Protein AF-A0A0R0D7P2-F1 (afdb_monomer_lite)

Sequence (93 aa):
MNELVAPFILALTAFPALGIAFWVGREGSPLSRNQAVHWALIALCLFCGAAGLYWAGSISTRVYAVVGVLFVAVNALAASMLLRLHRAHRMRK

Foldseek 3Di:
DPLLPVLVVLLVVLVVLQVQLVVLCVVVDPVSPVVSVLSVQLSVLSNQLSVQSVVCRPPVVSNVVSVVVSVVSNVVSVVVVVVVVVVVVVVVD

pLDDT: mean 81.0, std 6.69, range [50.53, 89.06]

Radius of gyration: 15.9 Å; chains: 1; bounding box: 40×22×42 Å

Organism: NCBI:txid336566

Secondary structure (DSSP, 8-state):
--TTHHHHHHHHHHHHHHHHHHHHHTT--HHHHHHHHHHHHHHHHHHHHHHHHHHHTT-HHHHHHHHHHHHHHHHHHHHHHHHHHHHHHHTT-

Structure (mmCIF, N/CA/C/O backbone):
data_AF-A0A0R0D7P2-F1
#
_entry.id   AF-A0A0R0D7P2-F1
#
loop_
_atom_site.group_PDB
_atom_site.id
_atom_site.type_symbol
_atom_site.label_atom_id
_atom_site.label_alt_id
_atom_site.label_comp_id
_atom_site.label_asym_id
_atom_site.label_entity_id
_atom_site.label_seq_id
_atom_site.pdbx_PDB_ins_code
_atom_site.Cartn_x
_atom_site.Cartn_y
_atom_site.Cartn_z
_atom_site.occupancy
_atom_site.B_iso_or_equiv
_atom_site.auth_seq_id
_atom_site.auth_comp_id
_atom_site.auth_asym_id
_atom_site.auth_atom_id
_atom_site.pdbx_PDB_model_num
ATOM 1 N N . MET A 1 1 ? 5.256 5.502 -22.521 1.00 53.34 1 MET A N 1
ATOM 2 C CA . MET A 1 1 ? 4.969 6.199 -21.244 1.00 53.34 1 MET A CA 1
ATOM 3 C C . MET A 1 1 ? 6.074 5.821 -20.274 1.00 53.34 1 MET A C 1
ATOM 5 O O . MET A 1 1 ? 6.373 4.638 -20.218 1.00 53.34 1 MET A O 1
ATOM 9 N N . ASN A 1 2 ? 6.720 6.783 -19.604 1.00 70.12 2 ASN A N 1
ATOM 10 C CA . ASN A 1 2 ? 7.861 6.528 -18.709 1.00 70.12 2 ASN A CA 1
ATOM 11 C C . ASN A 1 2 ? 7.572 5.345 -17.771 1.00 70.12 2 ASN A C 1
ATOM 13 O O . ASN A 1 2 ? 6.596 5.392 -17.026 1.00 70.12 2 ASN A O 1
ATOM 17 N N . GLU A 1 3 ? 8.436 4.327 -17.773 1.00 71.31 3 GLU A N 1
ATOM 18 C CA . GLU A 1 3 ? 8.307 3.104 -16.953 1.00 71.31 3 GLU A CA 1
ATOM 19 C C . GLU A 1 3 ? 8.217 3.402 -15.444 1.00 71.31 3 GLU A C 1
ATOM 21 O O . GLU A 1 3 ? 7.735 2.595 -14.658 1.00 71.31 3 GLU A O 1
ATOM 26 N N . LEU A 1 4 ? 8.609 4.614 -15.052 1.00 79.62 4 LEU A N 1
ATOM 27 C CA . LEU A 1 4 ? 8.566 5.135 -13.691 1.00 79.62 4 LEU A CA 1
ATOM 28 C C . LEU A 1 4 ? 7.204 5.723 -13.294 1.00 79.62 4 LEU A C 1
ATOM 30 O O . LEU A 1 4 ? 6.898 5.798 -12.109 1.00 79.62 4 LEU A O 1
ATOM 34 N N . VAL A 1 5 ? 6.369 6.128 -14.254 1.00 84.69 5 VAL A N 1
ATOM 35 C CA . VAL A 1 5 ? 5.103 6.828 -13.971 1.00 84.69 5 VAL A CA 1
ATOM 36 C C . VAL A 1 5 ? 4.099 5.901 -13.291 1.00 84.69 5 VAL A C 1
ATOM 38 O O . VAL A 1 5 ? 3.470 6.299 -12.316 1.00 84.69 5 VAL A O 1
ATOM 41 N N . ALA A 1 6 ? 3.973 4.656 -13.754 1.00 82.50 6 ALA A N 1
ATOM 42 C CA . ALA A 1 6 ? 3.042 3.693 -13.168 1.00 82.50 6 ALA A CA 1
ATOM 43 C C . ALA A 1 6 ? 3.388 3.316 -11.706 1.00 82.50 6 ALA A C 1
ATOM 45 O O . ALA A 1 6 ? 2.504 3.445 -10.855 1.00 82.50 6 ALA A O 1
ATOM 46 N N . PRO A 1 7 ? 4.638 2.931 -11.364 1.00 82.31 7 PRO A N 1
ATOM 47 C CA . PRO A 1 7 ? 5.028 2.718 -9.971 1.00 82.31 7 PRO A CA 1
ATOM 48 C C . PRO A 1 7 ? 4.828 3.965 -9.102 1.00 82.31 7 PRO A C 1
ATOM 50 O O . PRO A 1 7 ? 4.384 3.853 -7.962 1.00 82.31 7 PRO A O 1
ATOM 53 N N . PHE A 1 8 ? 5.118 5.157 -9.636 1.00 83.31 8 PHE A N 1
ATOM 54 C CA . PHE A 1 8 ? 5.011 6.405 -8.881 1.00 83.31 8 PHE A CA 1
ATOM 55 C C . PHE A 1 8 ? 3.559 6.776 -8.570 1.00 83.31 8 PHE A C 1
ATOM 57 O O . PHE A 1 8 ? 3.238 7.104 -7.431 1.00 83.31 8 PHE A O 1
ATOM 64 N N . ILE A 1 9 ? 2.659 6.658 -9.551 1.00 87.12 9 ILE A N 1
ATOM 65 C CA . ILE A 1 9 ? 1.220 6.854 -9.337 1.00 87.12 9 ILE A CA 1
ATOM 66 C C . ILE A 1 9 ? 0.704 5.857 -8.294 1.00 87.12 9 ILE A C 1
ATOM 68 O O . ILE A 1 9 ? -0.026 6.252 -7.388 1.00 87.12 9 ILE A O 1
ATOM 72 N N . LEU A 1 10 ? 1.114 4.588 -8.377 1.00 84.12 10 LEU A N 1
ATOM 73 C CA . LEU A 1 10 ? 0.705 3.558 -7.421 1.00 84.12 10 LEU A CA 1
ATOM 74 C C . LEU A 1 10 ? 1.218 3.837 -5.996 1.00 84.12 10 LEU A C 1
ATOM 76 O O . LEU A 1 10 ? 0.514 3.593 -5.021 1.00 84.12 10 LEU A O 1
ATOM 80 N N . ALA A 1 11 ? 2.427 4.380 -5.860 1.00 83.75 11 ALA A N 1
ATOM 81 C CA . ALA A 1 11 ? 2.943 4.814 -4.567 1.00 83.7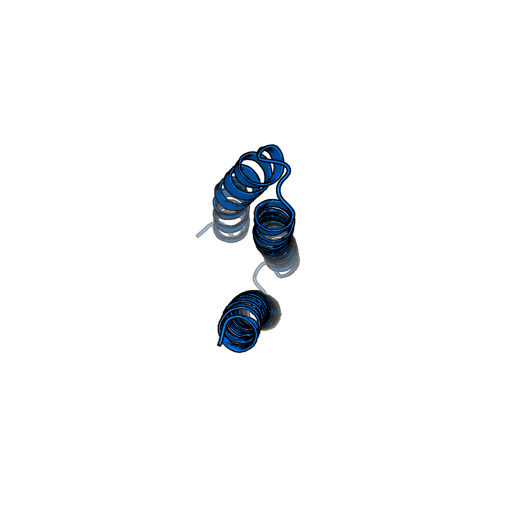5 11 ALA A CA 1
ATOM 82 C C . ALA A 1 11 ? 2.158 6.019 -4.023 1.00 83.75 11 ALA A C 1
ATOM 84 O O . ALA A 1 11 ? 1.819 6.047 -2.842 1.00 83.75 11 ALA A O 1
ATOM 85 N N . LEU A 1 12 ? 1.813 6.990 -4.876 1.00 86.19 12 LEU A N 1
ATOM 86 C CA . LEU A 1 12 ? 1.017 8.155 -4.480 1.00 86.19 12 LEU A CA 1
ATOM 87 C C . LEU A 1 12 ? -0.388 7.767 -4.001 1.00 86.19 12 LEU A C 1
ATOM 89 O O . LEU A 1 12 ? -0.876 8.339 -3.028 1.00 86.19 12 LEU A O 1
ATOM 93 N N . THR A 1 13 ? -1.021 6.761 -4.608 1.00 85.19 13 THR A N 1
ATOM 94 C CA . THR A 1 13 ? -2.332 6.267 -4.152 1.00 85.19 13 THR A CA 1
ATOM 95 C C . THR A 1 13 ? -2.274 5.526 -2.813 1.00 85.19 13 THR A C 1
ATOM 97 O O . THR A 1 13 ? -3.304 5.397 -2.150 1.00 85.19 13 THR A O 1
ATOM 100 N N . ALA A 1 14 ? -1.089 5.105 -2.354 1.00 80.88 14 ALA A N 1
ATOM 101 C CA . ALA A 1 14 ? -0.904 4.509 -1.031 1.00 80.88 14 ALA A CA 1
ATOM 102 C C . ALA A 1 14 ? -0.949 5.541 0.115 1.00 80.88 14 ALA A C 1
ATOM 104 O O . ALA A 1 14 ? -1.309 5.196 1.243 1.00 80.88 14 ALA A O 1
ATOM 105 N N . PHE A 1 15 ? -0.627 6.813 -0.149 1.00 83.38 15 PHE A N 1
ATOM 106 C CA . PHE A 1 15 ? -0.602 7.867 0.878 1.00 83.38 15 PHE A CA 1
ATOM 107 C C . PHE A 1 15 ? -1.972 8.154 1.512 1.00 83.38 15 PHE A C 1
ATOM 109 O O . PHE A 1 15 ? -2.040 8.212 2.742 1.00 83.38 15 PHE A O 1
ATOM 116 N N . PRO A 1 16 ? -3.078 8.283 0.752 1.00 81.56 16 PRO A N 1
ATOM 117 C CA . PRO A 1 16 ? -4.414 8.398 1.334 1.00 81.56 16 PRO A CA 1
ATOM 118 C C . PRO A 1 16 ? -4.755 7.239 2.275 1.00 81.56 16 PRO A C 1
ATOM 120 O O . PRO A 1 16 ? -5.318 7.465 3.345 1.00 81.56 16 PRO A O 1
ATOM 123 N N . ALA A 1 17 ? -4.361 6.008 1.925 1.00 81.75 17 ALA A N 1
ATOM 124 C CA . ALA A 1 17 ? -4.584 4.842 2.776 1.00 81.75 17 ALA A CA 1
ATOM 125 C C . ALA A 1 17 ? -3.816 4.947 4.108 1.00 81.75 17 ALA A C 1
ATOM 127 O O . ALA A 1 17 ? -4.388 4.662 5.160 1.00 81.75 17 ALA A O 1
ATOM 128 N N . LEU A 1 18 ? -2.568 5.439 4.099 1.00 78.88 18 LEU A N 1
ATOM 129 C CA . LEU A 1 18 ? -1.830 5.754 5.332 1.00 78.88 18 LEU A CA 1
ATOM 130 C C . LEU A 1 18 ? -2.493 6.868 6.146 1.00 78.88 18 LEU A C 1
ATOM 132 O O . LEU A 1 18 ? -2.566 6.768 7.370 1.00 78.88 18 LEU A O 1
ATOM 136 N N . GLY A 1 19 ? -2.981 7.916 5.482 1.00 83.00 19 GLY A N 1
ATOM 137 C CA . GLY A 1 19 ? -3.675 9.021 6.138 1.00 83.00 19 GLY A CA 1
ATOM 138 C C . GLY A 1 19 ? -4.904 8.538 6.908 1.00 83.00 19 GLY A C 1
ATOM 139 O O . GLY A 1 19 ? -5.067 8.864 8.084 1.00 83.00 19 GLY A O 1
ATOM 140 N N . ILE A 1 20 ? -5.719 7.684 6.281 1.00 80.69 20 ILE A N 1
ATOM 141 C CA . ILE A 1 20 ? -6.895 7.086 6.922 1.00 80.69 20 ILE A CA 1
ATOM 142 C C . ILE A 1 20 ? -6.471 6.140 8.054 1.00 80.69 20 ILE A C 1
ATOM 144 O O . ILE A 1 20 ? -7.063 6.184 9.131 1.00 80.69 20 ILE A O 1
ATOM 148 N N . ALA A 1 21 ? -5.420 5.334 7.862 1.00 81.19 21 ALA A N 1
ATOM 149 C CA . ALA A 1 21 ? -4.886 4.468 8.915 1.00 81.19 21 ALA A CA 1
ATOM 150 C C . ALA A 1 21 ? -4.479 5.265 10.163 1.00 81.19 21 ALA A C 1
ATOM 152 O O . ALA A 1 21 ? -4.857 4.912 11.281 1.00 81.19 21 ALA A O 1
ATOM 153 N N . PHE A 1 22 ? -3.734 6.356 9.968 1.00 82.12 22 PHE A N 1
ATOM 154 C CA . PHE A 1 22 ? -3.289 7.225 11.049 1.00 82.12 22 PHE A CA 1
ATOM 155 C C . PHE A 1 22 ? -4.467 7.911 11.734 1.00 82.12 22 PHE A C 1
ATOM 157 O O . PHE A 1 22 ? -4.541 7.904 12.958 1.00 82.12 22 PHE A O 1
ATOM 164 N N . TRP A 1 23 ? -5.406 8.464 10.964 1.00 81.81 23 TRP A N 1
ATOM 165 C CA . TRP A 1 23 ? -6.571 9.153 11.512 1.00 81.81 23 TRP A CA 1
ATOM 166 C C . TRP A 1 23 ? -7.435 8.222 12.367 1.00 81.81 23 TRP A C 1
ATOM 168 O O . TRP A 1 23 ? -7.681 8.502 13.537 1.00 81.81 23 TRP A O 1
ATOM 178 N N . VAL A 1 24 ? -7.816 7.067 11.817 1.00 81.81 24 VAL A N 1
ATOM 179 C CA . VAL A 1 24 ? -8.672 6.085 12.497 1.00 81.81 24 VAL A CA 1
ATOM 180 C C . VAL A 1 24 ? -7.954 5.454 13.698 1.00 81.81 24 VAL A C 1
ATOM 182 O O . VAL A 1 24 ? -8.564 5.185 14.732 1.00 81.81 24 VAL A O 1
ATOM 185 N N . GLY A 1 25 ? -6.634 5.268 13.622 1.00 76.75 25 GLY A N 1
ATOM 186 C CA . GLY A 1 25 ? -5.842 4.731 14.730 1.00 76.75 25 GLY A CA 1
ATOM 187 C C . GLY A 1 25 ? -5.815 5.630 15.972 1.00 76.75 25 GLY A C 1
ATOM 188 O O . GLY A 1 25 ? -5.657 5.121 17.082 1.00 76.75 25 GLY A O 1
ATOM 189 N N . ARG A 1 26 ? -6.013 6.947 15.813 1.00 82.75 26 ARG A N 1
ATOM 190 C CA . ARG A 1 26 ? -5.983 7.924 16.918 1.00 82.75 26 ARG A CA 1
ATOM 191 C C . ARG A 1 26 ? -7.201 7.856 17.836 1.00 82.75 26 ARG A C 1
ATOM 193 O O . ARG A 1 26 ? -7.111 8.314 18.968 1.00 82.75 26 ARG A O 1
ATOM 200 N N . GLU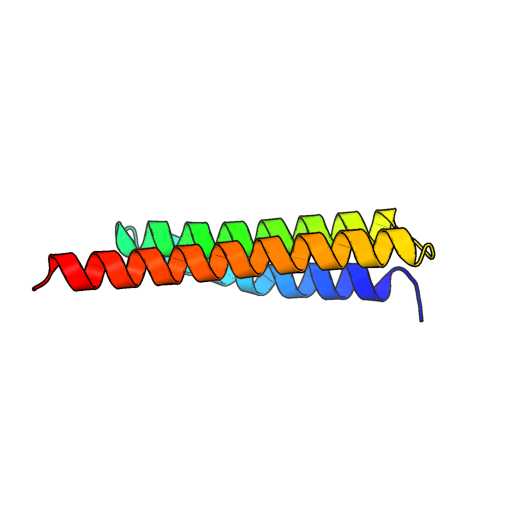 A 1 27 ? -8.309 7.267 17.389 1.00 78.44 27 GLU A N 1
ATOM 201 C CA . GLU A 1 27 ? -9.553 7.177 18.170 1.00 78.44 27 GLU A CA 1
ATOM 202 C C . GLU A 1 27 ? -9.475 6.174 19.339 1.00 78.44 27 GLU A C 1
ATOM 204 O O . GLU A 1 27 ? -10.364 6.141 20.184 1.00 78.44 27 GLU A O 1
ATOM 209 N N . GLY A 1 28 ? -8.431 5.335 19.409 1.00 72.00 28 GLY A N 1
ATOM 210 C CA . GLY A 1 28 ? -8.120 4.494 20.578 1.00 72.00 28 GLY A CA 1
ATOM 211 C C . GLY A 1 28 ? -9.086 3.336 20.879 1.00 72.00 28 GLY A C 1
ATOM 212 O O . GLY A 1 28 ? -8.776 2.488 21.715 1.00 72.00 28 GLY A O 1
ATOM 213 N N . SER A 1 29 ? -10.231 3.247 20.200 1.00 78.06 29 SER A N 1
ATOM 214 C CA . SER A 1 29 ? -11.179 2.144 20.374 1.00 78.06 29 SER A CA 1
ATOM 215 C C . SER A 1 29 ? -10.650 0.824 19.771 1.00 78.06 29 SER A C 1
ATOM 217 O O . SER A 1 29 ? -9.920 0.830 18.774 1.00 78.06 29 SER A O 1
ATOM 219 N N . PRO A 1 30 ? -11.045 -0.353 20.295 1.00 74.44 30 PRO A N 1
ATOM 220 C CA . PRO A 1 30 ? -10.643 -1.642 19.719 1.00 74.44 30 PRO A CA 1
ATOM 221 C C . PRO A 1 30 ? -11.091 -1.823 18.259 1.00 74.44 30 PRO A C 1
ATOM 223 O O . PRO A 1 30 ? -10.396 -2.456 17.460 1.00 74.44 30 PRO A O 1
ATOM 226 N N . LEU A 1 31 ? -12.249 -1.254 17.902 1.00 71.94 31 LEU A N 1
ATOM 227 C CA . LEU A 1 31 ? -12.804 -1.305 16.550 1.00 71.94 31 LEU A CA 1
ATOM 228 C C . LEU A 1 31 ? -11.989 -0.427 15.587 1.00 71.94 31 LEU A C 1
ATOM 230 O O . LEU A 1 31 ? -11.619 -0.880 14.503 1.00 71.94 31 LEU A O 1
ATOM 234 N N . SER A 1 32 ? -11.644 0.792 16.014 1.00 75.62 32 SER A N 1
ATOM 235 C CA . SER A 1 32 ? -10.846 1.730 15.222 1.00 75.62 32 SER A CA 1
ATOM 236 C C . SER A 1 32 ? -9.401 1.249 15.055 1.00 75.62 32 SER A C 1
ATOM 238 O O . SER A 1 32 ? -8.845 1.343 13.964 1.00 75.62 32 SER A O 1
ATOM 240 N N . ARG A 1 33 ? -8.814 0.584 16.059 1.00 76.12 33 ARG A N 1
ATOM 241 C CA . ARG A 1 33 ? -7.483 -0.036 15.927 1.00 76.12 33 ARG A CA 1
ATOM 242 C C . ARG A 1 33 ? -7.446 -1.125 14.851 1.00 76.12 33 ARG A C 1
ATOM 244 O O . ARG A 1 33 ? -6.525 -1.152 14.039 1.00 76.12 33 ARG A O 1
ATOM 251 N N . ASN A 1 34 ? -8.452 -2.001 14.803 1.00 77.88 34 ASN A N 1
ATOM 252 C CA . ASN A 1 34 ? -8.540 -3.022 13.753 1.00 77.88 34 ASN A CA 1
ATOM 253 C C . ASN A 1 34 ? -8.725 -2.404 12.365 1.00 77.88 34 ASN A C 1
ATOM 255 O O . ASN A 1 34 ? -8.146 -2.892 11.394 1.00 77.88 34 ASN A O 1
ATOM 259 N N . GLN A 1 35 ? -9.518 -1.341 12.267 1.00 80.56 35 GLN A N 1
ATOM 260 C CA . GLN A 1 35 ? -9.737 -0.632 11.013 1.00 80.56 35 GLN A CA 1
ATOM 261 C C . GLN A 1 35 ? -8.449 0.048 10.527 1.00 80.56 35 GLN A C 1
ATOM 263 O O . GLN A 1 35 ? -8.082 -0.086 9.362 1.00 80.56 35 GLN A O 1
ATOM 268 N N . ALA A 1 36 ? -7.709 0.690 11.434 1.00 82.06 36 ALA A N 1
ATOM 269 C CA . ALA A 1 36 ? -6.414 1.301 11.152 1.00 82.06 36 ALA A CA 1
ATOM 270 C C . ALA A 1 36 ? -5.383 0.287 10.630 1.00 82.06 36 ALA A C 1
ATOM 272 O O . ALA A 1 36 ? -4.667 0.579 9.676 1.00 82.06 36 ALA A O 1
ATOM 273 N N . VAL A 1 37 ? -5.344 -0.927 11.197 1.00 82.25 37 VAL A N 1
ATOM 274 C CA . VAL A 1 37 ? -4.451 -2.000 10.724 1.00 82.25 37 VAL A CA 1
ATOM 275 C C . VAL A 1 37 ? -4.781 -2.420 9.291 1.00 82.25 37 VAL A C 1
ATOM 277 O O . VAL A 1 37 ? -3.862 -2.618 8.503 1.00 82.25 37 VAL A O 1
ATOM 280 N N . HIS A 1 38 ? -6.060 -2.516 8.912 1.00 83.50 38 HIS A N 1
ATOM 281 C CA . HIS A 1 38 ? -6.414 -2.843 7.525 1.00 83.50 38 HIS A CA 1
ATOM 282 C C . HIS A 1 38 ? -5.958 -1.748 6.563 1.00 83.50 38 HIS A C 1
ATOM 284 O O . HIS A 1 38 ? -5.335 -2.057 5.553 1.00 83.50 38 HIS A O 1
ATOM 290 N N . TRP A 1 39 ? -6.188 -0.476 6.893 1.00 82.94 39 TRP A N 1
ATOM 291 C CA . TRP A 1 39 ? -5.707 0.640 6.076 1.00 82.94 39 TRP A CA 1
ATOM 292 C C . TRP A 1 39 ? -4.176 0.669 5.958 1.00 82.94 39 TRP A C 1
ATOM 294 O O . TRP A 1 39 ? -3.650 0.892 4.868 1.00 82.94 39 TRP A O 1
ATOM 304 N N . ALA A 1 40 ? -3.459 0.354 7.040 1.00 82.00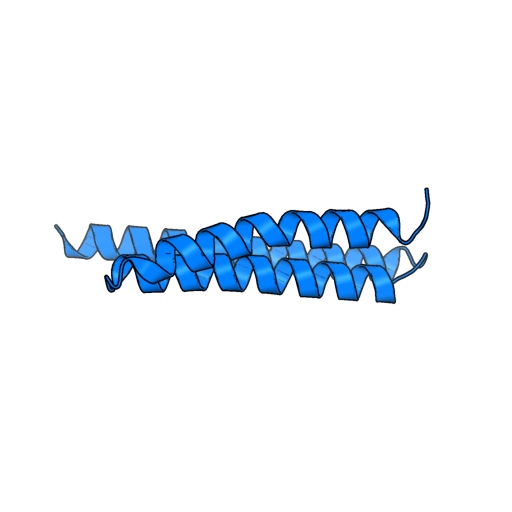 40 ALA A N 1
ATOM 305 C CA . ALA A 1 40 ? -2.004 0.224 7.022 1.00 82.00 40 ALA A CA 1
ATOM 306 C C . ALA A 1 40 ? -1.533 -0.950 6.144 1.00 82.00 40 ALA A C 1
ATOM 308 O O . ALA A 1 40 ? -0.570 -0.808 5.394 1.00 82.00 40 ALA A O 1
ATOM 309 N N . LEU A 1 41 ? -2.226 -2.091 6.187 1.00 82.81 41 LEU A N 1
ATOM 310 C CA . LEU A 1 41 ? -1.930 -3.250 5.341 1.00 82.81 41 LEU A CA 1
ATOM 311 C C . LEU A 1 41 ? -2.227 -2.980 3.858 1.00 82.81 41 LEU A C 1
ATOM 313 O O . LEU A 1 41 ? -1.459 -3.423 3.007 1.00 82.81 41 LEU A O 1
ATOM 317 N N . ILE A 1 42 ? -3.287 -2.223 3.541 1.00 84.81 42 ILE A N 1
ATOM 318 C CA . ILE A 1 42 ? -3.578 -1.770 2.169 1.00 84.81 42 ILE A CA 1
ATOM 319 C C . ILE A 1 42 ? -2.419 -0.910 1.669 1.00 84.81 42 ILE A C 1
ATOM 321 O O . ILE A 1 42 ? -1.869 -1.182 0.604 1.00 84.81 42 ILE A O 1
ATOM 325 N N . ALA A 1 43 ? -2.017 0.096 2.450 1.00 83.31 43 ALA A N 1
ATOM 326 C CA . ALA A 1 43 ? -0.901 0.960 2.092 1.00 83.31 43 ALA A CA 1
ATOM 327 C C . ALA A 1 43 ? 0.395 0.163 1.887 1.00 83.31 43 ALA A C 1
ATOM 329 O O . ALA A 1 43 ? 1.076 0.351 0.882 1.00 83.31 43 ALA A O 1
ATOM 330 N N . LEU A 1 44 ? 0.703 -0.775 2.791 1.00 83.56 44 LEU A N 1
ATOM 331 C CA . LEU A 1 44 ? 1.870 -1.648 2.674 1.00 83.56 44 LEU A CA 1
ATOM 332 C C . LEU A 1 44 ? 1.832 -2.473 1.380 1.00 83.56 44 LEU A C 1
ATOM 334 O O . LEU A 1 44 ? 2.828 -2.522 0.663 1.00 83.56 44 LEU A O 1
ATOM 338 N N . CYS A 1 45 ? 0.680 -3.061 1.040 1.00 86.81 45 CYS A N 1
ATOM 339 C CA . CYS A 1 45 ? 0.515 -3.795 -0.215 1.00 86.81 45 CYS A CA 1
ATOM 340 C C . CYS A 1 45 ? 0.775 -2.900 -1.430 1.00 86.81 45 CYS A C 1
ATOM 342 O O . CYS A 1 45 ? 1.480 -3.314 -2.346 1.00 86.81 45 CYS A O 1
ATOM 344 N N . LEU A 1 46 ? 0.253 -1.671 -1.432 1.00 84.44 46 LEU A N 1
ATOM 345 C CA . LEU A 1 46 ? 0.449 -0.723 -2.529 1.00 84.44 46 LEU A CA 1
ATOM 346 C C . LEU A 1 46 ? 1.919 -0.300 -2.674 1.00 84.44 46 LEU A C 1
ATOM 348 O O . LEU A 1 46 ? 2.426 -0.282 -3.795 1.00 84.44 46 LEU A O 1
ATOM 352 N N . PHE A 1 47 ? 2.637 -0.055 -1.573 1.00 85.38 47 PHE A N 1
ATOM 353 C CA . PHE A 1 47 ? 4.081 0.213 -1.621 1.00 85.38 47 PHE A CA 1
ATOM 354 C C . PHE A 1 47 ? 4.878 -0.987 -2.139 1.00 85.38 47 PHE A C 1
ATOM 356 O O . PHE A 1 47 ? 5.761 -0.815 -2.980 1.00 85.38 47 PHE A O 1
ATOM 363 N N . CYS A 1 48 ? 4.548 -2.206 -1.703 1.00 85.94 48 CYS A N 1
ATOM 364 C CA . CYS A 1 48 ? 5.163 -3.422 -2.235 1.00 85.94 48 CYS A CA 1
ATOM 365 C C . CYS A 1 48 ? 4.858 -3.607 -3.729 1.00 85.94 48 CYS A C 1
ATOM 367 O O . CYS A 1 48 ? 5.750 -3.972 -4.492 1.00 85.94 48 CYS A O 1
ATOM 369 N N . GLY A 1 49 ? 3.630 -3.312 -4.163 1.00 85.00 49 GLY A N 1
ATOM 370 C CA . GLY A 1 49 ? 3.232 -3.329 -5.569 1.00 85.00 49 GLY A CA 1
ATOM 371 C C . GLY A 1 49 ? 4.017 -2.321 -6.406 1.00 85.00 49 GLY A C 1
ATOM 372 O O . GLY A 1 49 ? 4.502 -2.669 -7.478 1.00 85.00 49 GLY A O 1
ATOM 373 N N . ALA A 1 50 ? 4.217 -1.104 -5.894 1.00 85.62 50 ALA A N 1
ATOM 374 C CA . ALA A 1 50 ? 5.030 -0.078 -6.542 1.00 85.62 50 ALA A CA 1
ATOM 375 C C . ALA A 1 50 ? 6.505 -0.498 -6.648 1.00 85.62 50 ALA A C 1
ATOM 377 O O . ALA A 1 50 ? 7.098 -0.393 -7.721 1.00 85.62 50 ALA A O 1
ATOM 378 N N . ALA A 1 51 ? 7.082 -1.047 -5.574 1.00 85.56 51 ALA A N 1
ATOM 379 C CA . ALA A 1 51 ? 8.445 -1.581 -5.588 1.00 85.56 51 ALA A CA 1
ATOM 380 C C . ALA A 1 51 ? 8.594 -2.754 -6.575 1.00 85.56 51 ALA A C 1
ATOM 382 O O . ALA A 1 51 ? 9.567 -2.817 -7.326 1.00 85.56 51 ALA A O 1
ATOM 383 N N . GLY A 1 52 ? 7.603 -3.649 -6.623 1.00 84.56 52 GLY A N 1
ATOM 384 C CA . GLY A 1 52 ? 7.554 -4.756 -7.574 1.00 84.56 52 GLY A CA 1
ATOM 385 C C . GLY A 1 52 ? 7.446 -4.282 -9.023 1.00 84.56 52 GLY A C 1
ATOM 386 O O . GLY A 1 52 ? 8.145 -4.811 -9.885 1.00 84.56 52 GLY A O 1
ATOM 387 N N . LEU A 1 53 ? 6.626 -3.261 -9.298 1.00 86.19 53 LEU A N 1
ATOM 388 C CA . LEU A 1 53 ? 6.499 -2.675 -10.634 1.00 86.19 53 LEU A CA 1
ATOM 389 C C . LEU A 1 53 ? 7.805 -2.006 -11.075 1.00 86.19 53 LEU A C 1
ATOM 391 O O . LEU A 1 53 ? 8.227 -2.186 -12.213 1.00 86.19 53 LEU A O 1
ATOM 395 N N . TYR A 1 54 ? 8.464 -1.281 -10.167 1.00 85.88 54 TYR A N 1
ATOM 396 C CA . TYR A 1 54 ? 9.773 -0.686 -10.427 1.00 85.88 54 TYR A CA 1
ATOM 397 C C . TYR A 1 54 ? 10.826 -1.755 -10.757 1.00 85.88 54 TYR A C 1
ATOM 399 O O . TYR A 1 54 ? 11.577 -1.609 -11.716 1.00 85.88 54 TYR A O 1
ATOM 407 N N . TRP A 1 55 ? 10.842 -2.866 -10.012 1.00 88.44 55 TRP A N 1
ATOM 408 C CA . TRP A 1 55 ? 11.737 -3.996 -10.281 1.00 88.44 55 TRP A CA 1
ATOM 409 C C . TRP A 1 55 ? 11.409 -4.746 -11.585 1.00 88.44 55 TRP A C 1
ATOM 411 O O . TRP A 1 55 ? 12.302 -5.302 -12.229 1.00 88.44 55 TRP A O 1
ATOM 421 N N . ALA A 1 56 ? 10.137 -4.782 -11.990 1.00 85.44 56 ALA A N 1
ATOM 422 C CA . ALA A 1 56 ? 9.703 -5.464 -13.205 1.00 85.44 56 ALA A CA 1
ATOM 423 C C . ALA A 1 56 ? 10.188 -4.770 -14.493 1.00 85.44 56 ALA A C 1
ATOM 425 O O . ALA A 1 56 ? 10.409 -5.459 -15.496 1.00 85.44 56 ALA A O 1
ATOM 426 N N . GLY A 1 57 ? 10.376 -3.444 -14.458 1.00 84.38 57 GLY A N 1
ATOM 427 C CA . GLY A 1 57 ? 10.778 -2.643 -15.616 1.00 84.38 57 GLY A CA 1
ATOM 428 C C . GLY A 1 57 ? 9.828 -2.847 -16.801 1.00 84.38 57 GLY A C 1
ATOM 429 O O . GLY A 1 57 ? 8.607 -2.839 -16.642 1.00 84.38 57 GLY A O 1
ATOM 430 N N . SER A 1 58 ? 10.386 -3.110 -17.983 1.00 83.19 58 SER A N 1
ATOM 431 C CA . SER A 1 58 ? 9.635 -3.353 -19.224 1.00 83.19 58 SER A CA 1
ATOM 432 C C . SER A 1 58 ? 9.215 -4.809 -19.463 1.00 83.19 58 SER A C 1
ATOM 434 O O . SER A 1 58 ? 8.552 -5.105 -20.460 1.00 83.19 58 SER A O 1
ATOM 436 N N . ILE A 1 59 ? 9.566 -5.748 -18.575 1.00 85.81 59 ILE A N 1
ATOM 437 C CA . ILE A 1 59 ? 9.280 -7.174 -18.783 1.00 85.81 59 ILE A CA 1
ATOM 438 C C . ILE A 1 59 ? 7.814 -7.462 -18.441 1.00 85.81 59 ILE A C 1
ATOM 440 O O . ILE A 1 59 ? 7.454 -7.616 -17.270 1.00 85.81 59 ILE A O 1
ATOM 444 N N . SER A 1 60 ? 6.972 -7.618 -19.468 1.00 85.44 60 SER A N 1
ATOM 445 C CA . SER A 1 60 ? 5.519 -7.795 -19.319 1.00 85.44 60 SER A CA 1
ATOM 446 C C . SER A 1 60 ? 5.144 -8.936 -18.369 1.00 85.44 60 SER A C 1
ATOM 448 O O . SER A 1 60 ? 4.294 -8.755 -17.503 1.00 85.44 60 SER A O 1
ATOM 450 N N . THR A 1 61 ? 5.824 -10.084 -18.440 1.00 88.81 61 THR A N 1
ATOM 451 C CA . THR A 1 61 ? 5.560 -11.235 -17.556 1.00 88.81 61 THR A CA 1
ATOM 452 C C . THR A 1 61 ? 5.750 -10.899 -16.074 1.00 88.81 61 THR A C 1
ATOM 454 O O . THR A 1 61 ? 4.950 -11.317 -15.239 1.00 88.81 61 THR A O 1
ATOM 457 N N . ARG A 1 62 ? 6.782 -10.114 -15.731 1.00 86.62 62 ARG A N 1
ATOM 458 C CA . ARG A 1 62 ? 7.039 -9.694 -14.344 1.00 86.62 62 ARG A CA 1
ATOM 459 C C . ARG A 1 62 ? 5.994 -8.688 -13.878 1.00 86.62 62 ARG A C 1
ATOM 461 O O . ARG A 1 62 ? 5.510 -8.804 -12.758 1.00 86.62 62 ARG A O 1
ATOM 468 N N . VAL A 1 63 ? 5.598 -7.761 -14.750 1.00 85.56 63 VAL A N 1
ATOM 469 C CA . VAL A 1 63 ? 4.522 -6.802 -14.464 1.00 85.56 63 VAL A CA 1
ATOM 470 C C . VAL A 1 63 ? 3.211 -7.538 -14.168 1.00 85.56 63 VAL A C 1
ATOM 472 O O . VAL A 1 63 ? 2.596 -7.281 -13.135 1.00 85.56 63 VAL A O 1
ATOM 475 N N . TYR A 1 64 ? 2.811 -8.503 -15.005 1.00 86.00 64 TYR A N 1
ATOM 476 C CA . TYR A 1 64 ? 1.594 -9.290 -14.775 1.00 86.00 64 TYR A CA 1
ATOM 477 C C . TYR A 1 64 ? 1.646 -10.090 -13.470 1.00 86.00 64 TYR A C 1
ATOM 479 O O . TYR A 1 64 ? 0.646 -10.144 -12.756 1.00 86.00 64 TYR A O 1
ATOM 487 N N . ALA A 1 65 ? 2.804 -10.659 -13.121 1.00 88.62 65 ALA A N 1
ATOM 488 C CA . ALA A 1 65 ? 2.977 -11.355 -11.849 1.00 88.62 65 ALA A CA 1
ATOM 489 C C . ALA A 1 65 ? 2.781 -10.413 -10.648 1.00 88.62 65 ALA A C 1
ATOM 491 O O . ALA A 1 65 ? 2.025 -10.737 -9.733 1.00 88.62 65 ALA A O 1
ATOM 492 N N . VAL A 1 66 ? 3.399 -9.225 -10.668 1.00 87.56 66 VAL A N 1
ATOM 493 C CA . VAL A 1 66 ? 3.263 -8.227 -9.592 1.00 87.56 66 VAL A CA 1
ATOM 494 C C . VAL A 1 66 ? 1.817 -7.753 -9.463 1.00 87.56 66 VAL A C 1
ATOM 496 O O . VAL A 1 66 ? 1.278 -7.728 -8.358 1.00 87.56 66 VAL A O 1
ATOM 499 N N . VAL A 1 67 ? 1.168 -7.422 -10.583 1.00 85.62 67 VAL A N 1
ATOM 500 C CA . VAL A 1 67 ? -0.235 -6.982 -10.595 1.00 85.62 67 VAL A CA 1
ATOM 501 C C . VAL A 1 67 ? -1.161 -8.088 -10.086 1.00 85.62 67 VAL A C 1
ATOM 503 O O . VAL A 1 67 ? -2.056 -7.808 -9.292 1.00 85.62 67 VAL A O 1
ATOM 506 N N . GLY A 1 68 ? -0.929 -9.344 -10.479 1.00 86.81 68 GLY A N 1
ATOM 507 C CA . GLY A 1 68 ? -1.706 -10.490 -10.009 1.00 86.81 68 GLY A CA 1
ATOM 508 C C . GLY A 1 68 ? -1.588 -10.700 -8.499 1.00 86.81 68 GLY A C 1
ATOM 509 O O . GLY A 1 68 ? -2.600 -10.831 -7.813 1.00 86.81 68 GLY A O 1
ATOM 510 N N . VAL A 1 69 ? -0.366 -10.659 -7.959 1.00 89.06 69 VAL A N 1
ATOM 511 C CA . VAL A 1 69 ? -0.128 -10.763 -6.509 1.00 89.06 69 VAL A CA 1
ATOM 512 C C . VAL A 1 69 ? -0.783 -9.601 -5.765 1.00 89.06 69 VAL A C 1
ATOM 514 O O . VAL A 1 69 ? -1.458 -9.824 -4.760 1.00 89.06 69 VAL A O 1
ATOM 517 N N . LEU A 1 70 ? -0.639 -8.373 -6.272 1.00 86.38 70 LEU A N 1
ATOM 518 C CA . LEU A 1 70 ? -1.241 -7.185 -5.671 1.00 86.38 70 LEU A CA 1
ATOM 519 C C . LEU A 1 70 ? -2.770 -7.286 -5.644 1.00 86.38 70 LEU A C 1
ATOM 521 O O . LEU A 1 70 ? -3.390 -7.016 -4.616 1.00 86.38 70 LEU A O 1
ATOM 525 N N . PHE A 1 71 ? -3.373 -7.726 -6.748 1.00 85.81 71 PHE A N 1
ATOM 526 C CA . PHE A 1 71 ? -4.810 -7.944 -6.842 1.00 85.81 71 PHE A CA 1
ATOM 527 C C . PHE A 1 71 ? -5.283 -8.955 -5.796 1.00 85.81 71 PHE A C 1
ATOM 529 O O . PHE A 1 71 ? -6.207 -8.664 -5.036 1.00 85.81 71 PHE A O 1
ATOM 536 N N . VAL A 1 72 ? -4.632 -10.117 -5.700 1.00 89.00 72 VAL A N 1
ATOM 537 C CA . VAL A 1 72 ? -5.002 -11.146 -4.717 1.00 89.00 72 VAL A CA 1
ATOM 538 C C . VAL A 1 72 ? -4.840 -10.625 -3.289 1.00 89.00 72 VAL A C 1
ATOM 540 O O . VAL A 1 72 ? -5.746 -10.807 -2.478 1.00 89.00 72 VAL A O 1
ATOM 543 N N . ALA A 1 73 ? -3.741 -9.933 -2.984 1.00 82.44 73 ALA A N 1
ATOM 544 C CA . ALA A 1 73 ? -3.476 -9.394 -1.652 1.00 82.44 73 ALA A CA 1
ATOM 545 C C . ALA A 1 73 ? -4.540 -8.373 -1.215 1.00 82.44 73 ALA A C 1
ATOM 547 O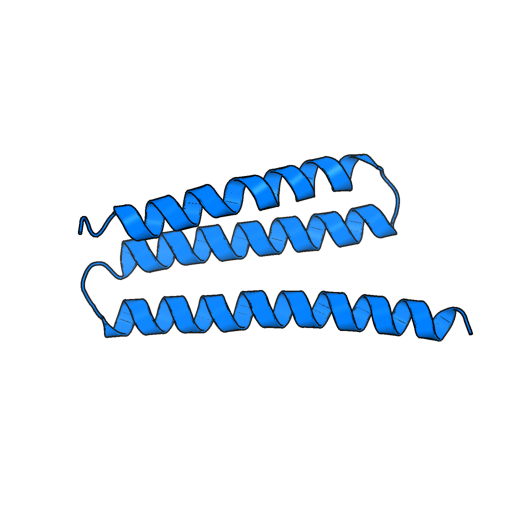 O . ALA A 1 73 ? -5.106 -8.497 -0.127 1.00 82.44 73 ALA A O 1
ATOM 548 N N . VAL A 1 74 ? -4.867 -7.404 -2.077 1.00 79.31 74 VAL A N 1
ATOM 549 C CA . VAL A 1 74 ? -5.878 -6.374 -1.787 1.00 79.31 74 VAL A CA 1
ATOM 550 C C . VAL A 1 74 ? -7.263 -6.999 -1.601 1.00 79.31 74 VAL A C 1
ATOM 552 O O . VAL A 1 74 ? -7.973 -6.657 -0.654 1.00 79.31 74 VAL A O 1
ATOM 555 N N . ASN A 1 75 ? -7.640 -7.958 -2.451 1.00 85.38 75 ASN A N 1
ATOM 556 C CA . ASN A 1 75 ? -8.932 -8.636 -2.342 1.00 85.38 75 ASN A CA 1
ATOM 557 C C . ASN A 1 75 ? -9.021 -9.534 -1.103 1.00 85.38 75 ASN A C 1
ATOM 559 O O . ASN A 1 75 ? -10.043 -9.527 -0.419 1.00 85.38 75 ASN A O 1
ATOM 563 N N . ALA A 1 76 ? -7.960 -10.272 -0.770 1.00 81.12 76 ALA A N 1
ATOM 564 C CA . ALA A 1 76 ? -7.909 -11.072 0.451 1.00 81.12 76 ALA A CA 1
ATOM 565 C C . ALA A 1 76 ? -8.061 -10.188 1.696 1.00 81.12 76 ALA A C 1
ATOM 567 O O . ALA A 1 76 ? -8.773 -10.543 2.639 1.00 81.12 76 ALA A O 1
ATOM 568 N N . LEU A 1 77 ? -7.451 -9.002 1.678 1.00 80.12 77 LEU A N 1
ATOM 569 C CA . LEU A 1 77 ? -7.562 -8.035 2.758 1.00 80.12 77 LEU A CA 1
ATOM 570 C C . LEU A 1 77 ? -8.993 -7.486 2.879 1.00 80.12 77 LEU A C 1
ATOM 572 O O . LEU A 1 77 ? -9.550 -7.485 3.979 1.00 80.12 77 LEU A O 1
ATOM 576 N N . ALA A 1 78 ? -9.631 -7.130 1.761 1.00 75.88 78 ALA A N 1
ATOM 577 C CA . ALA A 1 78 ? -11.040 -6.732 1.730 1.00 75.88 78 ALA A CA 1
ATOM 578 C C . ALA A 1 78 ? -11.973 -7.848 2.242 1.00 75.88 78 ALA A C 1
ATOM 580 O O . ALA A 1 78 ? -12.837 -7.607 3.088 1.00 75.88 78 ALA A O 1
ATOM 581 N N . ALA A 1 79 ? -11.759 -9.091 1.802 1.00 80.06 79 ALA A N 1
ATOM 582 C CA . ALA A 1 79 ? -12.516 -10.251 2.263 1.00 80.06 79 ALA A CA 1
ATOM 583 C C . ALA A 1 79 ? -12.343 -10.479 3.773 1.00 80.06 79 ALA A C 1
ATOM 585 O O . ALA A 1 79 ? -13.319 -10.734 4.479 1.00 80.06 79 ALA A O 1
ATOM 586 N N . SER A 1 80 ? -11.124 -10.326 4.299 1.00 79.00 80 SER A N 1
ATOM 587 C CA . SER A 1 80 ? -10.860 -10.460 5.735 1.00 79.00 80 SER A CA 1
ATOM 588 C C . SER A 1 80 ? -11.605 -9.411 6.572 1.00 79.00 80 SER A C 1
ATOM 590 O O . SER A 1 80 ? -12.126 -9.737 7.644 1.00 79.00 80 SER A O 1
ATOM 592 N N . MET A 1 81 ? -11.743 -8.185 6.057 1.00 78.38 81 MET A N 1
ATOM 593 C CA . MET A 1 81 ? -12.527 -7.125 6.688 1.00 78.38 81 MET A CA 1
ATOM 594 C C . MET A 1 81 ? -14.025 -7.469 6.690 1.00 78.38 81 MET A C 1
ATOM 596 O O . MET A 1 81 ? -14.675 -7.389 7.736 1.00 78.38 81 MET A O 1
ATOM 600 N N . LEU A 1 82 ? -14.563 -7.925 5.555 1.00 80.31 82 LEU A N 1
ATOM 601 C CA . LEU A 1 82 ? -15.968 -8.333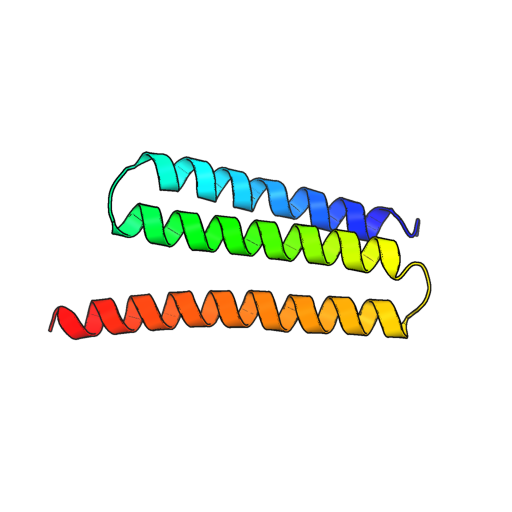 5.432 1.00 80.31 82 LEU A CA 1
ATOM 602 C C . LEU A 1 82 ? -16.310 -9.515 6.347 1.00 80.31 82 LEU A C 1
ATOM 604 O O . LEU A 1 82 ? -17.332 -9.493 7.034 1.00 80.31 82 LEU A O 1
ATOM 608 N N . LEU A 1 83 ? -15.436 -10.522 6.419 1.00 83.88 83 LEU A N 1
ATOM 609 C CA . LEU A 1 83 ? -15.611 -11.673 7.306 1.00 83.88 83 LEU A CA 1
ATOM 610 C C . LEU A 1 83 ? -15.628 -11.255 8.781 1.00 83.88 83 LEU A C 1
ATOM 612 O O . LEU A 1 83 ? -16.448 -11.758 9.553 1.00 83.88 83 LEU A O 1
ATOM 616 N N . ARG A 1 84 ? -14.767 -10.309 9.181 1.00 77.81 84 ARG A N 1
ATOM 617 C CA . ARG A 1 84 ? -14.758 -9.759 10.547 1.00 77.81 84 ARG A CA 1
ATOM 618 C C . ARG A 1 84 ? -16.044 -9.003 10.863 1.00 77.81 84 ARG A C 1
ATOM 620 O O . ARG A 1 84 ? -16.612 -9.230 11.931 1.00 77.81 84 ARG A O 1
ATOM 627 N N . LEU A 1 85 ? -16.529 -8.165 9.946 1.00 76.94 85 LEU A N 1
ATOM 628 C CA . LEU A 1 85 ? -17.792 -7.441 10.119 1.00 76.94 85 LEU A CA 1
ATOM 629 C C . LEU A 1 85 ? -18.972 -8.410 10.245 1.00 76.94 85 LEU A C 1
ATOM 631 O O . LEU A 1 85 ? -19.795 -8.288 11.152 1.00 76.94 85 LEU A O 1
ATOM 635 N N . HIS A 1 86 ? -19.016 -9.424 9.382 1.00 79.56 86 HIS A N 1
ATOM 636 C CA . HIS A 1 86 ? -20.069 -10.429 9.407 1.00 79.56 86 HIS A CA 1
ATOM 637 C C . HIS A 1 86 ? -20.048 -11.261 10.702 1.00 79.56 86 HIS A C 1
ATOM 639 O O . HIS A 1 86 ? -21.100 -11.555 11.274 1.00 79.56 86 HIS A O 1
ATOM 645 N N . ARG A 1 87 ? -18.855 -11.592 11.220 1.00 78.56 87 ARG A N 1
ATOM 646 C CA . ARG A 1 87 ? -18.701 -12.284 12.508 1.00 78.56 87 ARG A CA 1
ATOM 647 C C . ARG A 1 87 ? -19.131 -11.408 13.687 1.00 78.56 87 ARG A C 1
ATOM 649 O O . ARG A 1 87 ? -19.827 -11.901 14.569 1.00 78.56 87 ARG A O 1
ATOM 656 N N . ALA A 1 88 ? -18.778 -10.122 13.683 1.00 75.12 88 ALA A N 1
ATOM 657 C CA . ALA A 1 88 ? -19.210 -9.169 14.707 1.00 75.12 88 ALA A CA 1
ATOM 658 C C . ALA A 1 88 ? -20.739 -8.994 14.724 1.00 75.12 88 ALA A C 1
ATOM 660 O O . ALA A 1 88 ? -21.341 -8.956 15.794 1.00 75.12 88 ALA A O 1
ATOM 661 N N . HIS A 1 89 ? -21.378 -8.964 13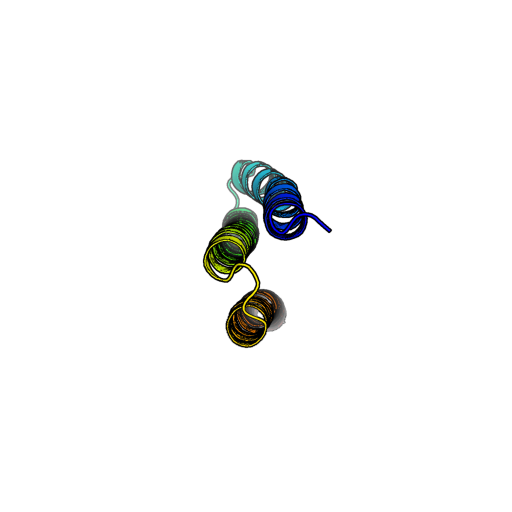.549 1.00 73.12 89 HIS A N 1
ATOM 662 C CA . HIS A 1 89 ? -22.835 -8.898 13.437 1.00 73.12 89 HIS A CA 1
ATOM 663 C C . HIS A 1 89 ? -23.522 -10.172 13.957 1.00 73.12 89 HIS A C 1
ATOM 665 O O . HIS A 1 89 ? -24.572 -10.089 14.588 1.00 73.12 89 HIS A O 1
ATOM 671 N N . ARG A 1 90 ? -22.940 -11.358 13.726 1.00 74.00 90 ARG A N 1
ATOM 672 C CA . ARG A 1 90 ? -23.500 -12.622 14.235 1.00 74.00 90 ARG A CA 1
ATOM 673 C C . ARG A 1 90 ? -23.468 -12.751 15.757 1.00 74.00 90 ARG A C 1
ATOM 675 O O . ARG A 1 90 ? -24.373 -13.360 16.297 1.00 74.00 90 ARG A O 1
ATOM 682 N N . MET A 1 91 ? -22.473 -12.175 16.431 1.00 66.56 91 MET A N 1
ATOM 683 C CA . MET A 1 91 ? -22.342 -12.235 17.898 1.00 66.56 91 MET A CA 1
ATOM 684 C C . MET A 1 91 ? -23.264 -11.241 18.635 1.00 66.56 91 MET A C 1
ATOM 686 O O . MET A 1 91 ? -23.291 -11.235 19.860 1.00 66.56 91 MET A O 1
ATOM 690 N N . ARG A 1 92 ? -23.968 -10.362 17.905 1.00 58.94 92 ARG A N 1
ATOM 691 C CA . ARG A 1 92 ? -24.928 -9.381 18.446 1.00 58.94 92 ARG A CA 1
ATOM 692 C C . ARG A 1 92 ? -26.396 -9.831 18.362 1.00 58.94 92 ARG A C 1
ATOM 694 O O . ARG A 1 92 ? -27.256 -9.082 18.818 1.00 58.94 92 ARG A O 1
ATOM 701 N N . LYS A 1 93 ? -26.676 -10.983 17.746 1.00 50.53 93 LYS A N 1
ATOM 702 C CA . LYS A 1 93 ? -27.990 -11.646 17.736 1.00 50.53 93 LYS A CA 1
ATOM 703 C C . LYS A 1 93 ? -28.000 -12.760 18.769 1.00 50.53 93 LYS A C 1
ATOM 705 O O . LYS A 1 93 ? -29.087 -12.973 19.339 1.00 50.53 93 LYS A O 1
#